Protein AF-A0A1M5V0U6-F1 (afdb_monomer)

pLDDT: mean 73.03, std 12.62, range [48.97, 93.69]

Nearest PDB structures (foldseek):
  5nyw-assembly2_O  TM=4.063E-01  e=7.331E+00  Yersinia bercovieri

Secondary structure (DSSP, 8-state):
---EEEEEEETTEEEEEEESS-HHHHHHHHHHHHHHHHTT---S-HHHHHHHTT--EEEPPTTS--HHHHHHHS-EEEEE-TTHHHHHHHHHHTT-

Sequence (96 aa):
MYNYQVILGKESKTLFFITNANKSTTKKLISSFYFLKIFQLYQKNMINFFNENGYELVLLPTKDLKLSDIIINLDYEVIDLTNIDNEIRNAFKSIQ

Radius of gyration: 14.33 Å; Cα contacts (8 Å, |Δi|>4): 109; chains: 1; bounding box: 36×28×38 Å

Mean predicted aligned error: 8.59 Å

Solvent-accessible surface area 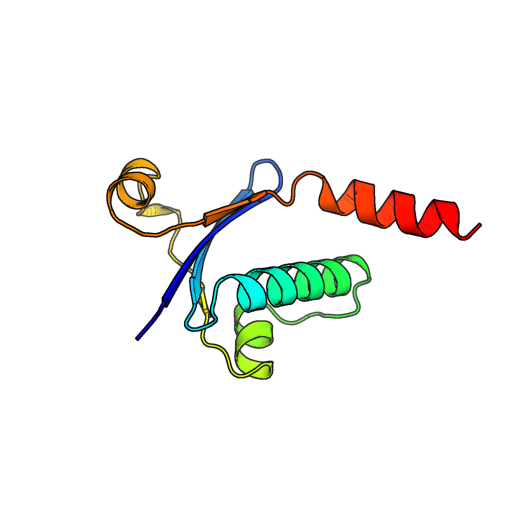(backbone atoms only — not comparable to full-atom values): 5699 Å² total; per-residue (Å²): 127,74,69,34,36,39,41,38,36,48,80,98,43,76,46,43,36,39,24,53,42,54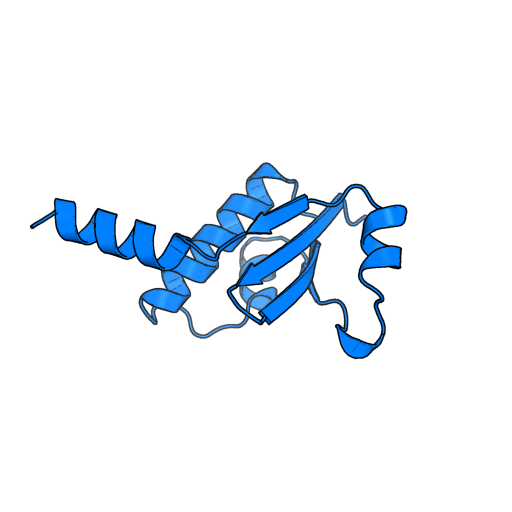,73,72,58,45,52,52,53,52,53,50,52,53,52,34,42,75,70,67,75,45,86,73,55,72,48,58,54,33,47,76,73,76,28,57,53,47,78,51,69,72,90,82,53,58,69,65,62,55,70,74,70,54,85,60,46,78,50,77,45,66,60,51,67,56,53,54,53,50,59,58,58,76,75,112

Organism: NCBI:txid1121264

Foldseek 3Di:
DWDAWEWEDAPPDTWIKTKNDDPVVVVVLVLVVVVCVVVVNDDDDSQVSQVVVVMGMDTDDPVPDDPVVVVPDDPYDYDYCHCVVVVVVVVVVVVD

Structure (mmCIF, N/CA/C/O backbone):
data_AF-A0A1M5V0U6-F1
#
_entry.id   AF-A0A1M5V0U6-F1
#
loop_
_atom_site.group_PDB
_atom_site.id
_atom_site.type_symbol
_atom_site.label_atom_id
_atom_site.label_alt_id
_atom_site.label_comp_id
_atom_site.label_asym_id
_atom_site.label_entity_id
_atom_site.label_seq_id
_atom_site.pdbx_PDB_ins_code
_atom_site.Cartn_x
_atom_site.Cartn_y
_atom_site.Cartn_z
_atom_site.occupancy
_atom_site.B_iso_or_equiv
_atom_site.auth_seq_id
_atom_site.auth_comp_id
_atom_site.auth_asym_id
_atom_site.auth_atom_id
_atom_site.pdbx_PDB_model_num
ATOM 1 N N . MET A 1 1 ? 1.313 -12.670 -12.082 1.00 55.50 1 MET A N 1
ATOM 2 C CA . MET A 1 1 ? 1.576 -11.386 -12.768 1.00 55.50 1 MET A CA 1
ATOM 3 C C . MET A 1 1 ? 1.183 -10.274 -11.817 1.00 55.50 1 MET A C 1
ATOM 5 O O . MET A 1 1 ? 0.093 -10.338 -11.262 1.00 55.50 1 MET A O 1
ATOM 9 N N . TYR A 1 2 ? 2.086 -9.330 -11.571 1.00 61.31 2 TYR A N 1
ATOM 10 C CA . TYR A 1 2 ? 1.775 -8.132 -10.800 1.00 61.31 2 TYR A CA 1
ATOM 11 C C . TYR A 1 2 ? 1.020 -7.135 -11.680 1.00 61.31 2 TYR A C 1
ATOM 13 O O . TYR A 1 2 ? 1.356 -7.004 -12.854 1.00 61.31 2 TYR A O 1
ATOM 21 N N . ASN A 1 3 ? 0.026 -6.447 -11.122 1.00 64.19 3 ASN A N 1
ATOM 22 C CA . ASN A 1 3 ? -0.939 -5.683 -11.918 1.00 64.19 3 ASN A CA 1
ATOM 23 C C . ASN A 1 3 ? -0.932 -4.185 -11.618 1.00 64.19 3 ASN A C 1
ATOM 25 O O . ASN A 1 3 ? -1.570 -3.429 -12.343 1.00 64.19 3 ASN A O 1
ATOM 29 N N . TYR A 1 4 ? -0.283 -3.748 -10.536 1.00 66.00 4 TYR A N 1
ATOM 30 C CA . TYR A 1 4 ? -0.444 -2.375 -10.080 1.00 66.00 4 TYR A CA 1
ATOM 31 C C . TYR A 1 4 ? 0.763 -1.874 -9.293 1.00 66.00 4 TYR A C 1
ATOM 33 O O . TYR A 1 4 ? 1.301 -2.577 -8.432 1.00 66.00 4 TYR A O 1
ATOM 41 N N . GLN A 1 5 ? 1.183 -0.651 -9.605 1.00 65.81 5 GLN A N 1
ATOM 42 C CA . GLN A 1 5 ? 2.351 -0.003 -9.019 1.00 65.81 5 GLN A CA 1
ATOM 43 C C . GLN A 1 5 ? 1.936 1.257 -8.294 1.00 65.81 5 GLN A C 1
ATOM 45 O O . GLN A 1 5 ? 1.134 2.044 -8.800 1.00 65.81 5 GLN A O 1
ATOM 50 N N . VAL A 1 6 ? 2.495 1.444 -7.104 1.00 65.00 6 VAL A N 1
ATOM 51 C CA . VAL A 1 6 ? 2.080 2.517 -6.214 1.00 65.00 6 VAL A CA 1
ATOM 52 C C . VAL A 1 6 ? 3.281 3.294 -5.723 1.00 65.00 6 VAL A C 1
ATOM 54 O O . VAL A 1 6 ? 4.260 2.730 -5.226 1.00 65.00 6 VAL A O 1
ATOM 57 N N . ILE A 1 7 ? 3.142 4.613 -5.815 1.00 66.62 7 ILE A N 1
ATOM 58 C CA . ILE A 1 7 ? 3.982 5.575 -5.118 1.00 66.62 7 ILE A CA 1
ATOM 59 C C . ILE A 1 7 ? 3.184 6.065 -3.912 1.00 66.62 7 ILE A C 1
ATOM 61 O O . ILE A 1 7 ? 2.143 6.705 -4.064 1.00 66.62 7 ILE A O 1
ATOM 65 N N . LEU A 1 8 ? 3.665 5.743 -2.715 1.00 62.94 8 LEU A N 1
ATOM 66 C CA . LEU A 1 8 ? 3.118 6.238 -1.460 1.00 62.94 8 LEU A CA 1
ATOM 67 C C . LEU A 1 8 ? 3.955 7.399 -0.951 1.00 62.94 8 LEU A C 1
ATOM 69 O O . LEU A 1 8 ? 5.100 7.204 -0.548 1.00 62.94 8 LEU A O 1
ATOM 73 N N . GLY A 1 9 ? 3.361 8.587 -0.932 1.00 58.62 9 GLY A N 1
ATOM 74 C CA . GLY A 1 9 ? 3.938 9.768 -0.298 1.00 58.62 9 GLY A CA 1
ATOM 75 C C . GLY A 1 9 ? 3.347 9.988 1.093 1.00 58.62 9 GLY A C 1
ATOM 76 O O . GLY A 1 9 ? 2.127 10.013 1.254 1.00 58.62 9 GLY A O 1
ATOM 77 N N . LYS A 1 10 ? 4.207 10.159 2.100 1.00 58.97 10 LYS A N 1
ATOM 78 C CA . LYS A 1 10 ? 3.858 10.765 3.392 1.00 58.97 10 LYS A CA 1
ATOM 79 C C . LYS A 1 10 ? 4.999 11.696 3.800 1.00 58.97 10 LYS A C 1
ATOM 81 O O . LYS A 1 10 ? 6.073 11.217 4.166 1.00 58.97 10 LYS A O 1
ATOM 86 N N . GLU A 1 11 ? 4.769 13.008 3.730 1.00 66.25 11 GLU A N 1
ATOM 87 C CA . GLU A 1 11 ? 5.802 14.034 3.958 1.00 66.25 11 GLU A CA 1
ATOM 88 C C . GLU A 1 11 ? 7.073 13.772 3.109 1.00 66.25 11 GLU A C 1
ATOM 90 O O . GLU A 1 11 ? 6.984 13.503 1.914 1.00 66.25 11 GLU A O 1
ATOM 95 N N . SER A 1 12 ? 8.268 13.809 3.713 1.00 58.50 12 SER A N 1
ATOM 96 C CA . SER A 1 12 ? 9.572 13.550 3.083 1.00 58.50 12 SER A CA 1
ATOM 97 C C . SER A 1 12 ? 9.883 12.062 2.854 1.00 58.50 12 SER A C 1
ATOM 99 O O . SER A 1 12 ? 11.007 11.712 2.488 1.00 58.50 12 SER A O 1
ATOM 101 N N . LYS A 1 13 ? 8.909 11.162 3.054 1.00 63.72 13 LYS A N 1
ATOM 102 C CA . LYS A 1 13 ? 9.059 9.725 2.799 1.00 63.72 13 LYS A CA 1
ATOM 103 C C . L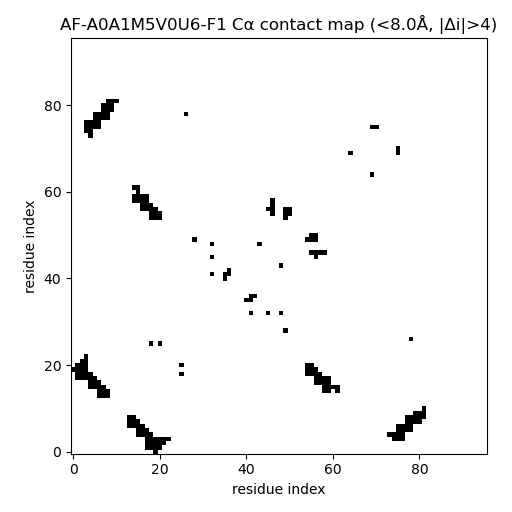YS A 1 13 ? 8.220 9.308 1.603 1.00 63.72 13 LYS A C 1
ATOM 105 O O . LYS A 1 13 ? 7.000 9.442 1.603 1.00 63.72 13 LYS A O 1
ATOM 110 N N . THR A 1 14 ? 8.899 8.742 0.611 1.00 69.69 14 THR A N 1
ATOM 111 C CA . THR A 1 14 ? 8.265 8.087 -0.532 1.00 69.69 14 THR A CA 1
ATOM 112 C C . THR A 1 14 ? 8.564 6.594 -0.480 1.00 69.69 14 THR A C 1
ATOM 114 O O . THR A 1 14 ? 9.719 6.195 -0.331 1.00 69.69 14 THR A O 1
ATOM 117 N N . LEU A 1 15 ? 7.525 5.772 -0.572 1.00 76.31 15 LEU A N 1
ATOM 118 C CA . LEU A 1 15 ? 7.611 4.318 -0.631 1.00 76.31 15 LEU A CA 1
ATOM 119 C C . LEU A 1 15 ? 7.107 3.854 -1.998 1.00 76.31 15 LEU A C 1
ATOM 121 O O . LEU A 1 15 ? 6.052 4.290 -2.450 1.00 76.31 15 LEU A O 1
ATOM 125 N N . PHE A 1 16 ? 7.844 2.948 -2.629 1.00 78.25 16 PHE A N 1
ATOM 126 C CA . PHE A 1 16 ? 7.485 2.366 -3.918 1.00 78.25 16 PHE A CA 1
ATOM 127 C C . PHE A 1 16 ? 7.221 0.883 -3.742 1.00 78.25 16 PHE A C 1
ATOM 129 O O . PHE A 1 16 ? 8.002 0.183 -3.091 1.00 78.25 16 PHE A O 1
ATOM 136 N N . PHE A 1 17 ? 6.137 0.392 -4.327 1.00 81.69 17 PHE A N 1
ATOM 137 C CA . PHE A 1 17 ? 5.859 -1.037 -4.336 1.00 81.69 17 PHE A CA 1
ATOM 138 C C . PHE A 1 17 ? 4.988 -1.453 -5.506 1.00 81.69 17 PHE A C 1
ATOM 140 O O . PHE A 1 17 ? 4.327 -0.645 -6.159 1.00 81.69 17 PHE A O 1
ATOM 147 N N . ILE A 1 18 ? 4.992 -2.760 -5.726 1.00 84.94 18 ILE A N 1
ATOM 148 C CA . ILE A 1 18 ? 4.192 -3.440 -6.729 1.00 84.94 18 ILE A CA 1
ATOM 149 C C . ILE A 1 18 ? 3.310 -4.466 -6.016 1.00 84.94 18 ILE A C 1
ATOM 151 O O . ILE A 1 18 ? 3.763 -5.134 -5.085 1.00 84.94 18 ILE A O 1
ATOM 155 N N . THR A 1 19 ? 2.058 -4.599 -6.449 1.00 86.88 19 THR A N 1
ATOM 156 C CA . THR A 1 19 ? 1.132 -5.610 -5.934 1.00 86.88 19 THR A CA 1
ATOM 157 C C . THR A 1 19 ? 0.353 -6.313 -7.045 1.00 86.88 19 THR A C 1
ATOM 159 O O . THR A 1 19 ? 0.225 -5.825 -8.172 1.00 86.88 19 THR A O 1
ATOM 162 N N . ASN A 1 20 ? -0.135 -7.516 -6.739 1.00 88.56 20 ASN A N 1
ATOM 163 C CA . ASN A 1 20 ? -1.062 -8.258 -7.592 1.00 88.56 20 ASN A CA 1
ATOM 164 C C . ASN A 1 20 ? -2.536 -7.865 -7.350 1.00 88.56 20 ASN A C 1
ATOM 166 O O . ASN A 1 20 ? -3.401 -8.228 -8.150 1.00 88.56 20 ASN A O 1
ATOM 170 N N . ALA A 1 21 ? -2.825 -7.093 -6.294 1.00 87.00 21 ALA A N 1
ATOM 171 C CA . ALA A 1 21 ? -4.133 -6.496 -6.061 1.00 87.00 21 ALA A CA 1
ATOM 172 C C . ALA A 1 21 ? -4.484 -5.487 -7.166 1.00 87.00 21 ALA A C 1
ATOM 174 O O . ALA A 1 21 ? -3.623 -4.782 -7.691 1.00 87.00 21 ALA A O 1
ATOM 175 N N . ASN A 1 22 ? -5.772 -5.367 -7.494 1.00 84.00 22 ASN A N 1
ATOM 176 C CA . ASN A 1 22 ? -6.226 -4.292 -8.374 1.00 84.00 22 ASN A CA 1
ATOM 177 C C . ASN A 1 22 ? -6.181 -2.926 -7.658 1.00 84.00 22 ASN A C 1
ATOM 179 O O . ASN A 1 22 ? -6.060 -2.839 -6.431 1.00 84.00 22 ASN A O 1
ATOM 183 N N . LYS A 1 23 ? -6.346 -1.851 -8.430 1.00 78.38 23 LYS A N 1
ATOM 184 C CA . LYS A 1 23 ? -6.350 -0.456 -7.962 1.00 78.38 23 LYS A CA 1
ATOM 185 C C . LYS A 1 23 ? -7.278 -0.192 -6.770 1.00 78.38 23 LYS A C 1
ATOM 187 O O . LYS A 1 23 ? -6.854 0.374 -5.764 1.00 78.38 23 LYS A O 1
ATOM 192 N N . SER A 1 24 ? -8.546 -0.601 -6.864 1.00 81.81 24 SER A N 1
ATOM 193 C CA . SER A 1 24 ? -9.546 -0.341 -5.815 1.00 81.81 24 SER A CA 1
ATOM 194 C C . SER A 1 24 ? -9.186 -1.053 -4.510 1.00 81.81 24 SER A C 1
ATOM 196 O O . SER A 1 24 ? -9.208 -0.449 -3.436 1.00 81.81 24 SER A O 1
ATOM 198 N N . TH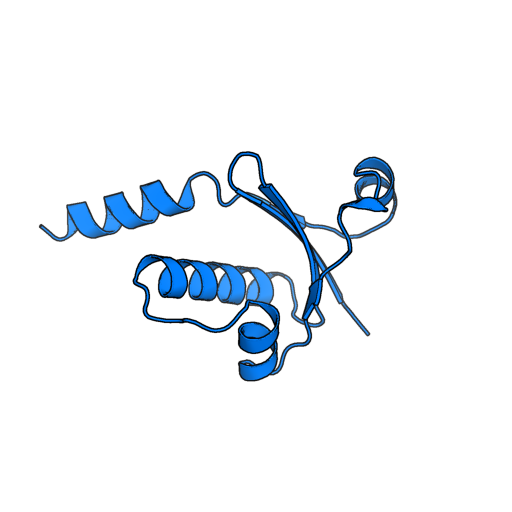R A 1 25 ? -8.793 -2.322 -4.610 1.00 86.44 25 THR A N 1
ATOM 199 C CA . THR A 1 25 ? -8.373 -3.133 -3.468 1.00 86.44 25 THR A CA 1
ATOM 200 C C . THR A 1 25 ? -7.110 -2.579 -2.820 1.00 86.44 25 THR A C 1
ATOM 202 O O . THR A 1 25 ? -7.055 -2.455 -1.599 1.00 86.44 25 THR A O 1
ATOM 205 N N . THR A 1 26 ? -6.122 -2.180 -3.622 1.00 86.81 26 THR A N 1
ATOM 206 C CA . THR A 1 26 ? -4.855 -1.633 -3.127 1.00 86.81 26 THR A CA 1
ATOM 207 C C . THR A 1 26 ? -5.080 -0.396 -2.261 1.00 86.81 26 THR A C 1
ATOM 209 O O . THR A 1 26 ? -4.555 -0.323 -1.151 1.00 86.81 26 THR A O 1
ATOM 212 N N . LYS A 1 27 ? -5.938 0.534 -2.704 1.00 81.69 27 LYS A N 1
ATOM 213 C CA . LYS A 1 27 ? -6.310 1.715 -1.908 1.00 81.69 27 LYS A CA 1
ATOM 214 C C . LYS A 1 27 ? -6.918 1.331 -0.561 1.00 81.69 27 LYS A C 1
ATOM 216 O O . LYS A 1 27 ? -6.478 1.839 0.464 1.00 81.69 27 LYS A O 1
ATOM 221 N N . LYS A 1 28 ? -7.881 0.400 -0.554 1.00 84.56 28 LYS A N 1
ATOM 222 C CA . LYS A 1 28 ? -8.524 -0.073 0.684 1.00 84.56 28 LYS A CA 1
ATOM 223 C C . LYS A 1 28 ? -7.506 -0.677 1.652 1.00 84.56 28 LYS A C 1
ATOM 225 O O . LYS A 1 28 ? -7.494 -0.299 2.818 1.00 84.56 28 LYS A O 1
ATOM 230 N N . LEU A 1 29 ? -6.627 -1.557 1.167 1.00 88.81 29 LEU A N 1
ATOM 231 C CA . LEU A 1 29 ? -5.603 -2.205 1.992 1.00 88.81 29 LEU A CA 1
ATOM 232 C C . LEU A 1 29 ? -4.633 -1.192 2.610 1.00 88.81 29 LEU A C 1
ATOM 234 O O . LEU A 1 29 ? -4.338 -1.277 3.799 1.00 88.81 29 LEU A O 1
ATOM 238 N N . ILE A 1 30 ? -4.177 -0.204 1.836 1.00 86.06 30 ILE A N 1
ATOM 239 C CA . ILE A 1 30 ? -3.301 0.864 2.336 1.00 86.06 30 ILE A CA 1
ATOM 240 C C . ILE A 1 30 ? -4.011 1.675 3.414 1.00 86.06 30 ILE A C 1
ATOM 242 O O . ILE A 1 30 ? -3.462 1.847 4.502 1.00 86.06 30 ILE A O 1
ATOM 246 N N . SER A 1 31 ? -5.226 2.153 3.138 1.00 81.69 31 SER A N 1
ATOM 247 C CA . SER A 1 31 ? -5.995 2.941 4.101 1.00 81.69 31 SER A CA 1
ATOM 248 C C . SER A 1 31 ? -6.210 2.165 5.403 1.00 81.69 31 SER A C 1
ATOM 250 O O . SER A 1 31 ? -5.956 2.705 6.478 1.00 81.69 31 SER A O 1
ATOM 252 N N . SER A 1 32 ? -6.585 0.883 5.324 1.00 84.50 32 SER A N 1
ATOM 253 C CA . SER A 1 32 ? -6.741 0.015 6.496 1.00 84.50 32 SER A CA 1
ATOM 254 C C . SER A 1 32 ? -5.431 -0.187 7.258 1.00 84.50 32 SER A C 1
ATOM 256 O O . SER A 1 32 ? -5.416 -0.053 8.480 1.00 84.50 32 SER A O 1
ATOM 258 N N . PHE A 1 33 ? -4.321 -0.461 6.567 1.00 87.69 33 PHE A N 1
ATOM 259 C CA . PHE A 1 33 ? -3.013 -0.625 7.202 1.00 87.69 33 PHE A CA 1
ATOM 260 C C . PHE A 1 33 ? -2.589 0.636 7.966 1.00 87.69 33 PHE A C 1
ATOM 262 O O . PHE A 1 33 ? -2.179 0.547 9.125 1.00 87.69 33 PHE A O 1
ATOM 269 N N . TYR A 1 34 ? -2.717 1.813 7.346 1.00 80.62 34 TYR A N 1
ATOM 270 C CA . TYR A 1 34 ? -2.372 3.086 7.982 1.00 80.62 34 TYR A CA 1
ATOM 271 C C . TYR A 1 34 ? -3.286 3.402 9.163 1.00 80.62 34 TYR A C 1
ATOM 273 O O . TYR A 1 34 ? -2.789 3.803 10.214 1.00 80.62 34 TYR A O 1
ATOM 281 N N . PHE A 1 35 ? -4.590 3.156 9.030 1.00 79.38 35 PHE A N 1
ATOM 282 C CA . PHE A 1 35 ? -5.540 3.314 10.127 1.00 79.38 35 PHE A CA 1
ATOM 283 C C . PHE A 1 35 ? -5.136 2.449 11.328 1.00 79.38 35 PHE A C 1
ATOM 285 O O . PHE A 1 35 ? -4.939 2.956 12.430 1.00 79.38 35 PHE A O 1
ATOM 292 N N . LEU A 1 36 ? -4.898 1.155 11.110 1.00 82.94 36 LEU A N 1
ATOM 293 C CA . LEU A 1 36 ? -4.485 0.242 12.174 1.00 82.94 36 LEU A CA 1
ATOM 294 C C . LEU A 1 36 ? -3.123 0.612 12.788 1.00 82.94 36 LEU A C 1
ATOM 296 O O . LEU A 1 36 ? -2.930 0.453 13.995 1.00 82.94 36 LEU A O 1
ATOM 300 N N . LYS A 1 37 ? -2.182 1.125 11.984 1.00 81.56 37 LYS A N 1
ATOM 301 C CA . LYS A 1 37 ? -0.890 1.635 12.469 1.00 81.56 37 LYS A CA 1
ATOM 302 C C . LYS A 1 37 ? -1.048 2.867 13.358 1.00 81.56 37 LYS A C 1
ATOM 304 O O . LYS A 1 37 ? -0.382 2.931 14.388 1.00 81.56 37 LYS A O 1
ATOM 309 N N . ILE A 1 38 ? -1.920 3.810 12.996 1.00 75.06 38 ILE A N 1
ATOM 310 C CA . ILE A 1 38 ? -2.185 5.032 13.778 1.00 75.06 38 ILE A CA 1
ATOM 311 C C . ILE A 1 38 ? -2.728 4.686 15.166 1.00 75.06 38 ILE A C 1
ATOM 313 O O . ILE A 1 38 ? -2.261 5.238 16.159 1.00 75.06 38 ILE A O 1
ATOM 317 N N . PHE A 1 39 ? -3.647 3.724 15.249 1.00 73.62 39 PHE A N 1
ATOM 318 C CA . PHE A 1 39 ? -4.203 3.261 16.525 1.00 73.62 39 PHE A CA 1
ATOM 319 C C . PHE A 1 39 ? -3.299 2.280 17.281 1.00 73.62 39 PHE A C 1
ATOM 321 O O . PHE A 1 39 ? -3.709 1.736 18.301 1.00 73.62 39 PHE A O 1
ATOM 328 N N . GLN A 1 40 ? -2.078 2.029 16.792 1.00 78.12 40 GLN A N 1
ATOM 329 C CA . GLN A 1 40 ? -1.141 1.047 17.354 1.00 78.12 40 GLN A CA 1
ATOM 330 C C . GLN A 1 40 ? -1.728 -0.376 17.464 1.00 78.12 40 GLN A C 1
ATOM 332 O O . GLN A 1 40 ? -1.199 -1.224 18.179 1.00 78.12 40 GLN A O 1
ATOM 337 N N . LEU A 1 41 ? -2.790 -0.664 16.704 1.00 75.94 41 LEU A N 1
ATOM 338 C CA . LEU A 1 41 ? -3.496 -1.948 16.695 1.00 75.94 41 LEU A CA 1
ATOM 339 C C . LEU A 1 41 ? -2.803 -2.987 15.809 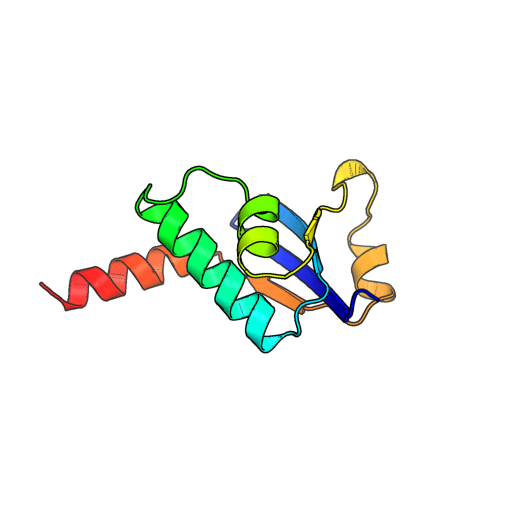1.00 75.94 41 LEU A C 1
ATOM 341 O O . LEU A 1 41 ? -3.182 -4.156 15.813 1.00 75.94 41 LEU A O 1
ATOM 345 N N . TYR A 1 42 ? -1.800 -2.576 15.027 1.00 79.56 42 TYR A N 1
ATOM 346 C CA . TYR A 1 42 ? -1.121 -3.463 14.093 1.00 79.56 42 TYR A CA 1
ATOM 347 C C . TYR A 1 42 ? 0.392 -3.247 14.064 1.00 79.56 42 TYR A C 1
ATOM 349 O O . TYR A 1 42 ? 0.917 -2.210 13.650 1.00 79.56 42 TYR A O 1
ATOM 357 N N . GLN A 1 43 ? 1.126 -4.268 14.501 1.00 79.69 43 GLN A N 1
ATOM 358 C CA . GLN A 1 43 ? 2.580 -4.198 14.665 1.00 79.69 43 GLN A CA 1
ATOM 359 C C . GLN A 1 43 ? 3.350 -4.718 13.447 1.00 79.69 43 GLN A C 1
ATOM 361 O O . GLN A 1 43 ? 4.466 -4.263 13.198 1.00 79.69 43 GLN A O 1
ATOM 366 N N . LYS A 1 44 ? 2.741 -5.578 12.625 1.00 85.75 44 LYS A N 1
ATOM 367 C CA . LYS A 1 44 ? 3.398 -6.162 11.448 1.00 85.75 44 LYS A CA 1
ATOM 368 C C . LYS A 1 44 ? 3.666 -5.109 10.361 1.00 85.75 44 LYS A C 1
ATOM 370 O O . LYS A 1 44 ? 3.127 -3.997 10.388 1.00 85.75 44 LYS A O 1
ATOM 375 N N . ASN A 1 45 ? 4.572 -5.439 9.442 1.00 88.38 45 ASN A N 1
ATOM 376 C CA . ASN A 1 45 ? 4.921 -4.583 8.308 1.00 88.38 45 ASN A CA 1
ATOM 377 C C . ASN A 1 45 ? 3.857 -4.676 7.192 1.00 88.38 45 ASN A C 1
ATOM 379 O O . ASN A 1 45 ? 2.957 -5.514 7.241 1.00 88.38 45 ASN A O 1
ATOM 383 N N . MET A 1 46 ? 3.954 -3.795 6.194 1.00 88.06 46 MET A N 1
ATOM 384 C CA . MET A 1 46 ? 2.970 -3.710 5.108 1.00 88.06 46 MET A CA 1
ATOM 385 C C . MET A 1 46 ? 2.952 -4.966 4.218 1.00 88.06 46 MET A C 1
ATOM 387 O O . MET A 1 46 ? 1.880 -5.375 3.788 1.00 88.06 46 MET A O 1
ATOM 391 N N . ILE A 1 47 ? 4.106 -5.610 3.995 1.00 90.94 47 ILE A N 1
ATOM 392 C CA . ILE A 1 47 ? 4.195 -6.867 3.230 1.00 90.94 47 ILE A CA 1
ATOM 393 C C . ILE A 1 47 ? 3.343 -7.950 3.902 1.00 90.94 47 ILE A C 1
ATOM 395 O O . ILE A 1 47 ? 2.497 -8.563 3.258 1.00 90.94 47 ILE A O 1
ATOM 399 N N . ASN A 1 48 ? 3.512 -8.139 5.214 1.00 92.50 48 ASN A N 1
ATOM 400 C CA . ASN A 1 48 ? 2.754 -9.127 5.979 1.00 92.50 48 ASN A CA 1
ATOM 401 C C . ASN A 1 48 ? 1.252 -8.833 5.942 1.00 92.50 48 ASN A C 1
ATOM 403 O O . ASN A 1 48 ? 0.464 -9.755 5.775 1.00 92.50 48 ASN A O 1
ATOM 407 N N . PHE A 1 49 ? 0.862 -7.558 6.042 1.00 93.12 49 PHE A N 1
ATOM 408 C CA . PHE A 1 49 ? -0.542 -7.160 5.953 1.00 93.12 49 PHE A CA 1
ATOM 409 C C . PHE A 1 49 ? -1.167 -7.533 4.606 1.00 93.12 49 PHE A C 1
ATOM 411 O O . PHE A 1 49 ? -2.267 -8.076 4.571 1.00 93.12 49 PHE A O 1
ATOM 418 N N . PHE A 1 50 ? -0.473 -7.274 3.496 1.00 93.12 50 PHE A N 1
ATOM 419 C CA . PHE A 1 50 ? -0.960 -7.653 2.169 1.00 93.12 50 PHE A CA 1
ATOM 420 C C . PHE A 1 50 ? -1.060 -9.175 2.027 1.00 93.12 50 PHE A C 1
ATOM 422 O O . PHE A 1 50 ? -2.115 -9.671 1.626 1.00 93.12 50 PHE A O 1
ATOM 429 N N . ASN A 1 51 ? -0.025 -9.907 2.451 1.00 92.88 51 ASN A N 1
ATOM 430 C CA . ASN A 1 51 ? 0.007 -11.368 2.372 1.00 92.88 51 ASN A CA 1
ATOM 431 C C . ASN A 1 51 ? -1.124 -12.013 3.190 1.00 92.88 51 ASN A C 1
ATOM 433 O O . ASN A 1 51 ? -1.775 -12.940 2.717 1.00 92.88 51 ASN A O 1
ATOM 437 N N . GLU A 1 52 ? -1.414 -11.493 4.386 1.00 93.50 52 GLU A N 1
ATOM 438 C CA . GLU A 1 52 ? -2.532 -11.946 5.231 1.00 93.50 52 GLU A CA 1
ATOM 439 C C . GLU A 1 52 ? -3.904 -11.724 4.581 1.00 93.50 52 GLU A C 1
ATOM 441 O O . GLU A 1 52 ? -4.845 -12.461 4.865 1.00 93.50 52 GLU A O 1
ATOM 446 N N . ASN A 1 53 ? -4.015 -10.741 3.685 1.00 92.50 53 ASN A N 1
ATOM 447 C CA . ASN A 1 53 ? -5.223 -10.472 2.906 1.00 92.50 53 ASN A CA 1
ATOM 448 C C . ASN A 1 53 ? -5.243 -11.208 1.551 1.00 92.50 53 ASN A C 1
ATOM 450 O O . ASN A 1 53 ? -6.147 -10.974 0.751 1.00 92.50 53 ASN A O 1
ATOM 454 N N . GLY A 1 54 ? -4.273 -12.092 1.285 1.00 93.69 54 GLY A N 1
ATOM 455 C CA . GLY A 1 54 ? -4.195 -12.885 0.055 1.00 93.69 54 GLY A CA 1
ATOM 456 C C . GLY A 1 54 ? -3.550 -12.166 -1.133 1.00 93.69 54 GLY A C 1
ATOM 457 O O . GLY A 1 54 ? -3.724 -12.602 -2.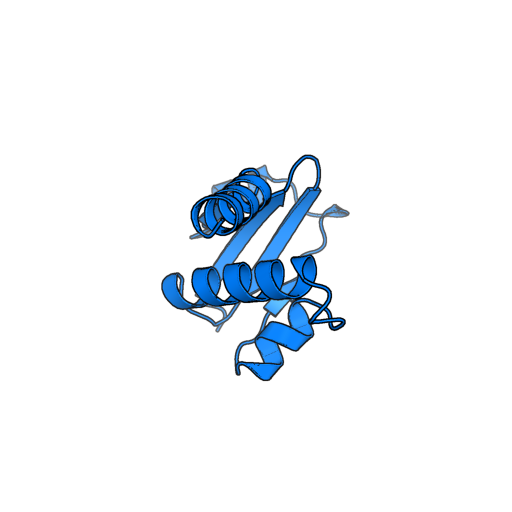270 1.00 93.69 54 GLY A O 1
ATOM 458 N N . TYR A 1 55 ? -2.815 -11.077 -0.890 1.00 92.62 55 TYR A N 1
ATOM 459 C CA . TYR A 1 55 ? -2.159 -10.287 -1.931 1.00 92.62 55 TYR A CA 1
ATOM 460 C C . TYR A 1 55 ? -0.649 -10.261 -1.74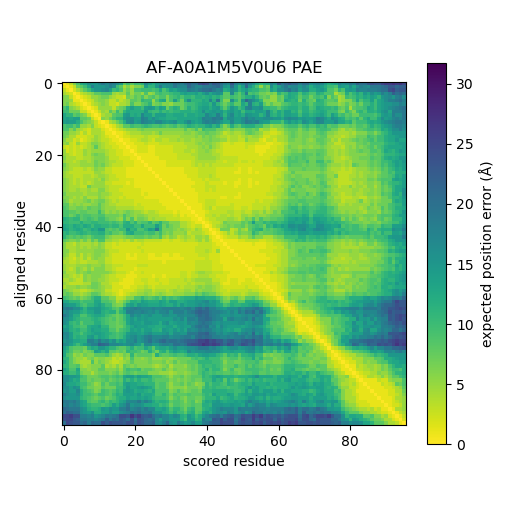3 1.00 92.62 55 TYR A C 1
ATOM 462 O O . TYR A 1 55 ? -0.149 -10.162 -0.631 1.00 92.62 55 TYR A O 1
ATOM 470 N N . GLU A 1 56 ? 0.082 -10.278 -2.848 1.00 90.31 56 GLU A N 1
ATOM 471 C CA . GLU A 1 56 ? 1.531 -10.125 -2.833 1.00 90.31 56 GLU A CA 1
ATOM 472 C C . GLU A 1 56 ? 1.878 -8.639 -2.902 1.00 90.31 56 GLU A C 1
ATOM 474 O O . GLU A 1 56 ? 1.290 -7.887 -3.690 1.00 90.31 56 GLU A O 1
ATOM 479 N N . LEU A 1 57 ? 2.843 -8.214 -2.088 1.00 88.44 57 LEU A N 1
ATOM 480 C CA . LEU A 1 57 ? 3.406 -6.870 -2.125 1.00 88.44 57 LEU A CA 1
ATOM 481 C C . LEU A 1 57 ? 4.929 -6.945 -2.124 1.00 88.44 57 LEU A C 1
ATOM 483 O O . LEU A 1 57 ? 5.538 -7.511 -1.217 1.00 88.44 57 LEU A O 1
ATOM 487 N N . VAL A 1 58 ? 5.538 -6.323 -3.130 1.00 85.75 58 VAL A N 1
ATOM 488 C CA . VAL A 1 58 ? 6.991 -6.229 -3.281 1.00 85.75 58 VAL A CA 1
ATOM 489 C C . VAL A 1 58 ? 7.406 -4.779 -3.109 1.00 85.75 58 VAL A C 1
ATOM 491 O O . VAL A 1 58 ? 7.038 -3.928 -3.917 1.00 85.75 58 VAL A O 1
ATOM 494 N N . LEU A 1 59 ? 8.179 -4.499 -2.057 1.00 84.06 59 LEU A N 1
ATOM 495 C CA . LEU A 1 59 ? 8.801 -3.191 -1.859 1.00 84.06 59 LEU A CA 1
ATOM 496 C C . LEU A 1 59 ? 9.959 -3.022 -2.840 1.00 84.06 59 LEU A C 1
ATOM 498 O O . LEU A 1 59 ? 10.833 -3.884 -2.930 1.00 84.06 59 LEU A O 1
ATOM 502 N N . LEU A 1 60 ? 9.977 -1.896 -3.542 1.00 77.25 60 LEU A N 1
ATOM 503 C CA . LEU A 1 60 ? 11.063 -1.555 -4.443 1.00 77.25 60 LEU A CA 1
ATOM 504 C C . LEU A 1 60 ? 12.137 -0.739 -3.699 1.00 77.25 60 LEU A C 1
ATOM 506 O O . LEU A 1 60 ? 11.794 0.180 -2.946 1.00 77.25 60 LEU A O 1
ATOM 510 N N . PRO A 1 61 ? 13.434 -1.040 -3.886 1.00 66.94 61 PRO A N 1
ATOM 511 C CA . PRO A 1 61 ? 14.510 -0.294 -3.244 1.00 66.94 61 PRO A CA 1
ATOM 512 C C . PRO A 1 61 ? 14.564 1.148 -3.768 1.00 66.94 61 PRO A C 1
ATOM 514 O O . PRO A 1 61 ? 14.778 1.395 -4.949 1.00 66.94 61 PRO A O 1
ATOM 517 N N . THR A 1 62 ? 14.411 2.118 -2.866 1.00 64.12 62 THR A N 1
ATOM 518 C CA . THR A 1 62 ? 14.397 3.561 -3.180 1.00 64.12 62 THR A CA 1
ATOM 519 C C . THR A 1 62 ? 15.741 4.099 -3.670 1.00 64.12 62 THR A C 1
ATOM 521 O O . THR A 1 62 ? 15.779 5.119 -4.349 1.00 64.12 62 THR A O 1
ATOM 524 N N . LYS A 1 63 ? 16.847 3.432 -3.320 1.00 61.16 63 LYS A N 1
ATOM 525 C CA . LYS A 1 63 ? 18.220 3.856 -3.639 1.00 61.16 63 LYS A CA 1
ATOM 526 C C . LYS A 1 63 ? 18.536 3.801 -5.137 1.00 61.16 63 LYS A C 1
ATOM 528 O O . LYS A 1 63 ? 19.320 4.616 -5.612 1.00 61.16 63 LYS A O 1
ATOM 533 N N . ASP A 1 64 ? 17.939 2.855 -5.853 1.00 52.62 64 ASP A N 1
ATOM 534 C CA . ASP A 1 64 ? 18.345 2.512 -7.221 1.00 52.62 64 ASP A CA 1
ATOM 535 C C . ASP A 1 64 ? 17.305 2.929 -8.272 1.00 52.62 64 ASP A C 1
ATOM 537 O O . ASP A 1 64 ? 17.480 2.682 -9.462 1.00 52.62 64 ASP A O 1
ATOM 541 N N . LEU A 1 65 ? 16.227 3.589 -7.843 1.00 59.47 65 LEU A N 1
ATOM 542 C CA . LEU A 1 65 ? 15.140 4.017 -8.713 1.00 59.47 65 LEU A CA 1
ATOM 543 C C . LEU A 1 65 ? 15.148 5.533 -8.868 1.00 59.47 65 LEU A C 1
ATOM 545 O O . LEU A 1 65 ? 14.847 6.271 -7.927 1.00 59.47 65 LEU A O 1
ATOM 549 N N . LYS A 1 66 ? 15.439 6.016 -10.080 1.00 59.44 66 LYS A N 1
ATOM 550 C CA . LYS A 1 66 ? 15.125 7.405 -10.415 1.00 59.44 66 LYS A CA 1
ATOM 551 C C . LYS A 1 66 ? 13.613 7.514 -10.564 1.00 59.44 66 LYS A C 1
ATOM 553 O O . LYS A 1 66 ? 13.002 6.747 -11.303 1.00 59.44 66 LYS A O 1
ATOM 558 N N . LEU A 1 67 ? 13.014 8.497 -9.894 1.00 58.56 67 LEU A N 1
ATOM 559 C CA . LEU A 1 67 ? 11.578 8.782 -9.987 1.00 58.56 67 LEU A CA 1
ATOM 560 C C . LEU A 1 67 ? 11.119 8.917 -11.453 1.00 58.56 67 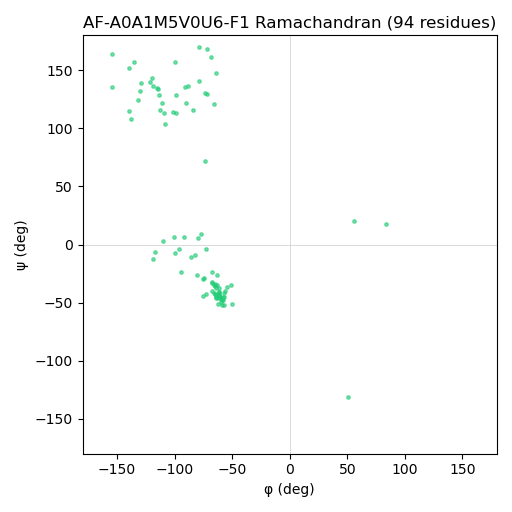LEU A C 1
ATOM 562 O O . LEU A 1 67 ? 10.035 8.468 -11.807 1.00 58.56 67 LEU A O 1
ATOM 566 N N . SER A 1 68 ? 11.984 9.471 -12.310 1.00 56.03 68 SER A N 1
ATOM 567 C CA . SER A 1 68 ? 11.781 9.568 -13.758 1.00 56.03 68 SER A CA 1
ATOM 568 C C . SER A 1 68 ? 11.534 8.217 -14.425 1.00 56.03 68 SER A C 1
ATOM 570 O O . SER A 1 68 ? 10.672 8.120 -15.288 1.00 56.03 68 SER A O 1
ATOM 572 N N . ASP A 1 69 ? 12.244 7.169 -14.015 1.00 60.06 69 ASP A N 1
ATOM 573 C CA . ASP A 1 69 ? 12.202 5.861 -14.676 1.00 60.06 69 ASP A CA 1
ATOM 574 C C . ASP A 1 69 ? 10.898 5.121 -14.348 1.00 60.06 69 ASP A C 1
ATOM 576 O O . ASP A 1 69 ? 10.385 4.367 -15.174 1.00 60.06 69 ASP A O 1
ATOM 580 N N . ILE A 1 70 ? 10.333 5.400 -13.168 1.00 59.72 70 ILE A N 1
ATOM 581 C CA . ILE A 1 70 ? 9.018 4.919 -12.727 1.00 59.72 70 ILE A CA 1
ATOM 582 C C . ILE A 1 70 ? 7.902 5.691 -13.439 1.00 59.72 70 ILE A C 1
ATOM 584 O O . ILE A 1 70 ? 6.955 5.082 -13.930 1.00 59.72 70 ILE A O 1
ATOM 588 N N . ILE A 1 71 ? 8.035 7.021 -13.529 1.00 57.03 71 ILE A N 1
ATOM 589 C CA . ILE A 1 71 ? 7.040 7.898 -14.163 1.00 57.03 71 ILE A CA 1
ATOM 590 C C . ILE A 1 71 ? 6.908 7.612 -15.666 1.00 57.03 71 ILE A C 1
ATOM 592 O O . ILE A 1 71 ? 5.818 7.707 -16.222 1.00 57.03 71 ILE A O 1
ATOM 596 N N . ILE A 1 72 ? 8.010 7.271 -16.335 1.00 55.06 72 ILE A N 1
ATOM 597 C CA . ILE A 1 72 ? 8.036 7.125 -17.796 1.00 55.06 72 ILE A CA 1
ATOM 598 C C . ILE A 1 72 ? 7.485 5.768 -18.268 1.00 55.06 72 ILE A C 1
ATOM 600 O O . ILE A 1 72 ? 6.990 5.694 -19.390 1.00 55.06 72 ILE A O 1
ATOM 604 N N . ASN A 1 73 ? 7.546 4.702 -17.458 1.00 52.47 73 ASN A N 1
ATOM 605 C CA . ASN A 1 73 ? 7.414 3.338 -17.993 1.00 52.47 73 ASN A CA 1
ATOM 606 C C . ASN A 1 73 ? 6.221 2.498 -17.527 1.00 52.47 73 ASN A C 1
ATOM 608 O O . ASN A 1 73 ? 6.075 1.389 -18.041 1.00 52.47 73 ASN A O 1
ATOM 612 N N . LEU A 1 74 ? 5.390 2.913 -16.566 1.00 52.06 74 LEU A N 1
ATOM 613 C CA . LEU A 1 74 ? 4.432 1.981 -15.950 1.00 52.06 74 LEU A CA 1
ATOM 614 C C . LEU A 1 74 ? 3.056 2.618 -15.705 1.00 52.06 74 LEU A C 1
ATOM 616 O O . LEU A 1 74 ? 2.928 3.821 -15.526 1.00 52.06 74 LEU A O 1
ATOM 620 N N . ASP A 1 75 ? 2.012 1.793 -15.711 1.00 58.69 75 ASP A N 1
ATOM 621 C CA . ASP A 1 75 ? 0.635 2.158 -15.357 1.00 58.69 75 ASP A CA 1
ATOM 622 C C . ASP A 1 75 ? 0.562 2.322 -13.819 1.00 58.69 75 ASP A C 1
ATOM 624 O O . ASP A 1 75 ? 0.122 1.432 -13.085 1.00 58.69 75 ASP A O 1
ATOM 628 N N . TYR A 1 76 ? 1.165 3.402 -13.303 1.00 60.50 76 TYR A N 1
ATOM 629 C CA . TYR A 1 76 ? 1.339 3.656 -11.869 1.00 60.50 76 TYR A CA 1
ATOM 630 C C . TYR A 1 76 ? 0.287 4.625 -11.329 1.00 60.50 76 TYR A C 1
ATOM 632 O O . TYR A 1 76 ? -0.267 5.461 -12.043 1.00 60.50 76 TYR A O 1
ATOM 640 N N . GLU A 1 77 ? 0.041 4.559 -10.023 1.00 69.06 77 GLU A N 1
ATOM 641 C CA . GLU A 1 77 ? -0.783 5.547 -9.337 1.00 69.06 77 GLU A CA 1
ATOM 642 C C . GLU A 1 77 ? -0.087 6.098 -8.103 1.00 69.06 77 GLU A C 1
ATOM 644 O O . GLU A 1 77 ? 0.541 5.381 -7.319 1.00 69.06 77 GLU A O 1
ATOM 649 N N . VAL A 1 78 ? -0.235 7.406 -7.925 1.00 67.19 78 VAL A N 1
ATOM 650 C CA . VAL A 1 78 ? 0.216 8.102 -6.728 1.00 67.19 78 VAL A CA 1
ATOM 651 C C . VAL A 1 78 ? -0.925 8.101 -5.725 1.00 67.19 78 VAL A C 1
ATOM 653 O O . VAL A 1 78 ? -2.017 8.598 -6.005 1.00 67.19 78 VAL A O 1
ATOM 656 N N . ILE A 1 79 ? -0.665 7.544 -4.547 1.00 69.75 79 ILE A N 1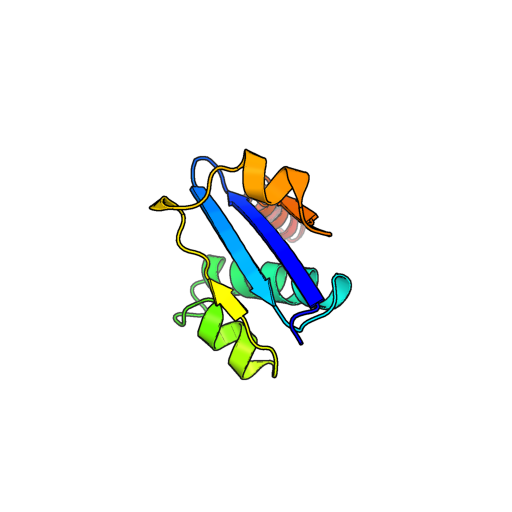
ATOM 657 C CA . ILE A 1 79 ? -1.559 7.654 -3.399 1.00 69.75 79 ILE A CA 1
ATOM 658 C C . ILE A 1 79 ? -0.868 8.591 -2.411 1.00 69.75 79 ILE A C 1
ATOM 660 O O . ILE A 1 79 ? 0.098 8.220 -1.742 1.00 69.75 79 ILE A O 1
ATOM 664 N N . ASP A 1 80 ? -1.353 9.827 -2.357 1.00 67.56 80 ASP A N 1
ATOM 665 C CA . ASP A 1 80 ? -0.883 10.826 -1.405 1.00 67.56 80 ASP A CA 1
ATOM 666 C C . ASP A 1 80 ? -1.608 10.640 -0.067 1.00 67.56 80 ASP A C 1
ATOM 668 O O . ASP A 1 80 ? -2.830 10.774 0.020 1.00 67.56 80 ASP A O 1
ATOM 672 N N . LEU A 1 81 ? -0.854 10.296 0.977 1.00 69.62 81 LEU A N 1
ATOM 673 C CA . LEU A 1 81 ? -1.373 10.105 2.330 1.00 69.62 81 LEU A CA 1
ATOM 674 C C . LEU A 1 81 ? -1.122 11.317 3.234 1.00 69.62 81 LEU A C 1
ATOM 676 O O . LEU A 1 81 ? -1.392 11.237 4.431 1.00 69.62 81 LEU A O 1
ATOM 680 N N . THR A 1 82 ? -0.613 12.433 2.706 1.00 70.56 82 THR A N 1
ATOM 681 C CA . THR A 1 82 ? -0.191 13.602 3.500 1.00 70.56 82 THR A CA 1
ATOM 682 C C . THR A 1 82 ? -1.302 14.128 4.411 1.00 70.56 82 THR A C 1
ATOM 684 O O . THR A 1 82 ? -1.044 14.489 5.557 1.00 70.56 82 THR A O 1
ATOM 687 N N . ASN A 1 83 ? -2.556 14.090 3.955 1.00 67.44 83 ASN A N 1
ATOM 688 C CA . ASN A 1 83 ? -3.692 14.611 4.718 1.00 67.44 83 ASN A CA 1
ATOM 689 C C . ASN A 1 83 ? -4.453 13.551 5.527 1.00 67.44 83 ASN A C 1
ATOM 691 O O . ASN A 1 83 ? -5.351 13.912 6.289 1.00 67.44 83 ASN A O 1
ATOM 695 N N . ILE A 1 84 ? -4.093 12.265 5.426 1.00 68.94 84 ILE A N 1
ATOM 696 C CA . ILE A 1 84 ? -4.888 11.187 6.036 1.00 68.94 84 ILE A CA 1
ATOM 697 C C . ILE A 1 84 ? -4.906 11.278 7.567 1.00 68.94 84 ILE A C 1
ATOM 699 O O . ILE A 1 84 ? -5.927 11.016 8.197 1.00 68.94 84 ILE A O 1
ATOM 703 N N . ASP A 1 85 ? -3.804 11.728 8.176 1.00 65.69 85 ASP A N 1
ATOM 704 C CA . ASP A 1 85 ? -3.715 11.916 9.627 1.00 65.69 85 ASP A CA 1
ATOM 705 C C . ASP A 1 85 ? -4.692 13.011 10.102 1.00 65.69 85 ASP A C 1
ATOM 707 O O . ASP A 1 85 ? -5.312 12.879 11.161 1.00 65.69 85 ASP A O 1
ATOM 711 N N . ASN A 1 86 ? -4.863 14.077 9.310 1.00 66.88 86 ASN A N 1
ATOM 712 C CA . ASN A 1 86 ? -5.787 15.173 9.609 1.00 66.88 86 ASN A CA 1
ATOM 713 C C . ASN A 1 86 ? -7.244 14.750 9.409 1.00 66.88 86 ASN A C 1
ATOM 715 O O . ASN A 1 86 ? -8.082 15.050 10.257 1.00 66.88 86 ASN A O 1
ATOM 719 N N . GLU A 1 87 ? -7.544 14.028 8.329 1.00 68.94 87 GLU A N 1
ATOM 720 C CA . GLU A 1 87 ? -8.886 13.498 8.069 1.00 68.94 87 GLU A CA 1
ATOM 721 C C . GLU A 1 87 ? -9.337 12.537 9.170 1.00 68.94 87 GLU A C 1
ATOM 723 O O . GLU A 1 87 ? -10.436 12.687 9.703 1.00 68.94 87 GLU A O 1
ATOM 728 N N . ILE A 1 88 ? -8.460 11.617 9.586 1.00 65.06 88 ILE A N 1
ATOM 729 C CA . ILE A 1 88 ? -8.725 10.704 10.701 1.00 65.06 88 ILE A CA 1
ATOM 730 C C . ILE A 1 88 ? -9.004 11.511 11.974 1.00 65.06 88 ILE A C 1
ATOM 732 O O . ILE A 1 88 ? -10.053 11.337 12.589 1.00 65.06 88 ILE A O 1
ATOM 736 N N . ARG A 1 89 ? -8.126 12.450 12.355 1.00 63.16 89 ARG A N 1
ATOM 737 C CA . ARG A 1 89 ? -8.336 13.292 13.549 1.00 63.16 89 ARG A CA 1
ATOM 738 C C . ARG A 1 89 ? -9.653 14.068 13.502 1.00 63.16 89 ARG A C 1
ATOM 740 O O . ARG A 1 89 ? -10.331 14.158 14.522 1.00 63.16 89 ARG A O 1
ATOM 747 N N . ASN A 1 90 ? -10.013 14.623 12.348 1.00 66.25 90 ASN A N 1
ATOM 748 C CA . ASN A 1 90 ? -11.252 15.380 12.182 1.00 66.25 90 ASN A CA 1
ATOM 749 C C . ASN A 1 90 ? -12.492 14.486 12.303 1.00 66.25 90 ASN A C 1
ATOM 751 O O . ASN A 1 90 ? -13.440 14.880 12.978 1.00 66.25 90 ASN A O 1
ATOM 755 N N . ALA A 1 91 ? -12.460 13.271 11.749 1.00 61.56 91 ALA A N 1
ATOM 756 C CA . ALA A 1 91 ? -13.548 12.304 11.889 1.00 61.56 91 ALA A CA 1
ATOM 757 C C . ALA A 1 91 ? -13.801 11.912 13.357 1.00 61.56 91 ALA A C 1
ATOM 759 O O . ALA A 1 91 ? -14.949 11.775 13.774 1.00 61.56 91 ALA A O 1
ATOM 760 N N . PHE A 1 92 ? -12.749 11.789 14.173 1.00 58.97 92 PHE A N 1
ATOM 761 C CA . PHE A 1 92 ? -12.906 11.514 15.608 1.00 58.97 92 PHE A CA 1
ATOM 762 C C . PHE A 1 92 ? -13.369 12.732 16.417 1.00 58.97 92 PHE A C 1
ATOM 764 O O . PHE A 1 92 ? -14.084 12.561 17.401 1.00 58.97 92 PHE A O 1
ATOM 771 N N . LYS A 1 93 ? -13.024 13.959 16.002 1.00 60.84 93 LYS A N 1
ATOM 772 C CA . LYS A 1 93 ? -13.538 15.188 16.632 1.00 60.84 93 LYS A CA 1
ATOM 773 C C . LYS A 1 93 ? -15.032 15.394 16.400 1.00 60.84 93 LYS A C 1
ATOM 775 O O . LYS A 1 93 ? -15.693 15.917 17.280 1.00 60.84 93 LYS A O 1
ATOM 780 N N . SER A 1 94 ? -15.568 14.979 15.252 1.00 55.69 94 SER A N 1
ATOM 781 C CA . SER A 1 94 ? -17.005 15.103 14.951 1.00 55.69 94 SER A CA 1
ATOM 782 C C . SER A 1 94 ? -17.907 14.126 15.716 1.00 55.69 94 SER A C 1
ATOM 784 O O . SER A 1 94 ? -19.121 14.174 15.549 1.00 55.69 94 SER A O 1
ATOM 786 N N . ILE A 1 95 ? -17.327 13.214 16.502 1.00 56.47 95 ILE A N 1
ATOM 787 C CA . ILE A 1 95 ? -18.054 12.229 17.320 1.00 56.47 95 ILE A CA 1
ATOM 788 C C . ILE A 1 95 ? -18.145 12.690 18.796 1.00 56.47 95 ILE A C 1
ATOM 790 O O . ILE A 1 95 ? -18.854 12.067 19.584 1.00 56.47 95 ILE A O 1
ATOM 794 N N . GLN A 1 96 ? -17.456 13.777 19.170 1.00 48.97 96 GLN A N 1
ATOM 795 C CA . GLN A 1 96 ? -17.551 14.430 20.487 1.00 48.97 96 GLN A CA 1
ATOM 796 C C . GLN A 1 96 ? -18.610 15.531 20.481 1.00 48.97 96 GLN A C 1
ATOM 798 O O . GLN A 1 96 ? -19.282 15.672 21.526 1.00 48.97 96 GLN A O 1
#